Protein AF-A0AAN7SWU7-F1 (afdb_monomer_lite)

Sequence (169 aa):
MFDPAQYHALTSDQAALVQQVTRYTKTYFQDPKFDASHDFNHVLRVTALAIKILEQEQQLVQFSGRKSYNVLTVVLGALLHDIDDRKYRSAQAATVPEAQALLMKLGLEESSAARVQALIDAVSYSSESKNPQRVRDLLVTIPELGIVQDADRLDAIGAVGIDWSRARQ

Radius of gyration: 15.92 Å; chains: 1; bounding box: 47×36×35 Å

Structure (mmCIF, N/CA/C/O backbone):
data_AF-A0AAN7SWU7-F1
#
_entry.id   AF-A0AAN7SWU7-F1
#
loop_
_atom_site.group_PDB
_atom_site.id
_atom_site.type_symbol
_atom_site.label_atom_id
_atom_site.label_alt_id
_atom_site.label_comp_id
_atom_site.label_asym_id
_atom_site.label_entity_id
_atom_site.label_seq_id
_atom_site.pdbx_PDB_ins_code
_atom_site.Cartn_x
_atom_site.Cartn_y
_atom_site.Cartn_z
_atom_site.occupancy
_atom_site.B_iso_or_equiv
_atom_site.auth_seq_id
_atom_site.auth_comp_id
_atom_site.auth_asym_id
_atom_site.auth_atom_id
_atom_site.pdbx_PDB_model_num
ATOM 1 N N . MET A 1 1 ? -6.054 -19.551 1.518 1.00 57.06 1 MET A N 1
ATOM 2 C CA . MET A 1 1 ? -5.193 -18.483 0.967 1.00 57.06 1 MET A CA 1
ATOM 3 C C . MET A 1 1 ? -6.059 -17.239 0.869 1.00 57.06 1 MET A C 1
ATOM 5 O O . MET A 1 1 ? -7.185 -17.370 0.413 1.00 57.06 1 MET A O 1
ATOM 9 N N . PHE A 1 2 ? -5.609 -16.107 1.403 1.00 76.38 2 PHE A N 1
ATOM 10 C CA . PHE A 1 2 ? -6.361 -14.849 1.383 1.00 76.38 2 PHE A CA 1
ATOM 11 C C . PHE A 1 2 ? -6.405 -14.291 -0.049 1.00 76.38 2 PHE A C 1
ATOM 13 O O . PHE A 1 2 ? -5.362 -14.236 -0.699 1.00 76.38 2 PHE A O 1
ATOM 20 N N . ASP A 1 3 ? -7.595 -13.928 -0.533 1.00 83.62 3 ASP A N 1
ATOM 21 C CA . ASP A 1 3 ? -7.799 -13.292 -1.839 1.00 83.62 3 ASP A CA 1
ATOM 22 C C . ASP A 1 3 ? -8.294 -11.848 -1.627 1.00 83.62 3 ASP A C 1
ATOM 24 O O . ASP A 1 3 ? -9.445 -11.659 -1.221 1.00 83.62 3 ASP A O 1
ATOM 28 N N . PRO A 1 4 ? -7.453 -10.829 -1.890 1.00 81.00 4 PRO A N 1
ATOM 29 C CA . PRO A 1 4 ? -7.826 -9.422 -1.742 1.00 81.00 4 PRO A CA 1
ATOM 30 C C . PRO A 1 4 ? -9.058 -9.021 -2.564 1.00 81.00 4 PRO A C 1
ATOM 32 O O . PRO A 1 4 ? -9.792 -8.118 -2.166 1.00 81.00 4 PRO A O 1
ATOM 35 N N . ALA A 1 5 ? -9.311 -9.689 -3.695 1.00 82.06 5 ALA A N 1
ATOM 36 C CA . ALA A 1 5 ? -10.447 -9.386 -4.562 1.00 82.06 5 ALA A CA 1
ATOM 37 C C . ALA A 1 5 ? -11.791 -9.837 -3.969 1.00 82.06 5 ALA A C 1
ATOM 39 O O . ALA A 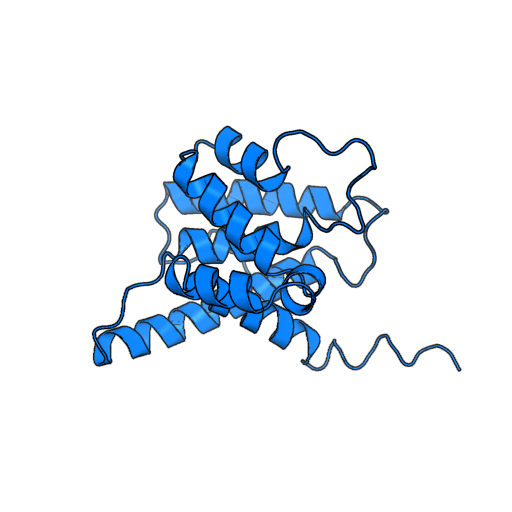1 5 ? -12.839 -9.367 -4.402 1.00 82.06 5 ALA A O 1
ATOM 40 N N . GLN A 1 6 ? -11.779 -10.727 -2.972 1.00 85.88 6 GLN A N 1
ATOM 41 C CA . GLN A 1 6 ? -12.987 -11.203 -2.291 1.00 85.88 6 GLN A CA 1
ATOM 42 C C . GLN A 1 6 ? -13.376 -10.339 -1.086 1.00 85.88 6 GLN A C 1
ATOM 44 O O . GLN A 1 6 ? -14.279 -10.705 -0.331 1.00 85.88 6 GLN A O 1
ATOM 49 N N . TYR A 1 7 ? -12.708 -9.202 -0.873 1.00 86.00 7 TYR A N 1
ATOM 50 C CA . TYR A 1 7 ? -13.058 -8.317 0.227 1.00 86.00 7 TYR A CA 1
ATOM 51 C C . TYR A 1 7 ? -14.466 -7.737 0.039 1.00 86.00 7 TYR A C 1
ATOM 53 O O . TYR A 1 7 ? -14.762 -7.084 -0.960 1.00 86.00 7 TYR A O 1
ATOM 61 N N . HIS A 1 8 ? -15.337 -7.974 1.021 1.00 84.31 8 HIS A N 1
ATOM 62 C CA . HIS A 1 8 ? -16.781 -7.746 0.916 1.00 84.31 8 HIS A CA 1
ATOM 63 C C . HIS A 1 8 ? -17.179 -6.276 0.706 1.00 84.31 8 HIS A C 1
ATOM 65 O O . HIS A 1 8 ? -18.281 -6.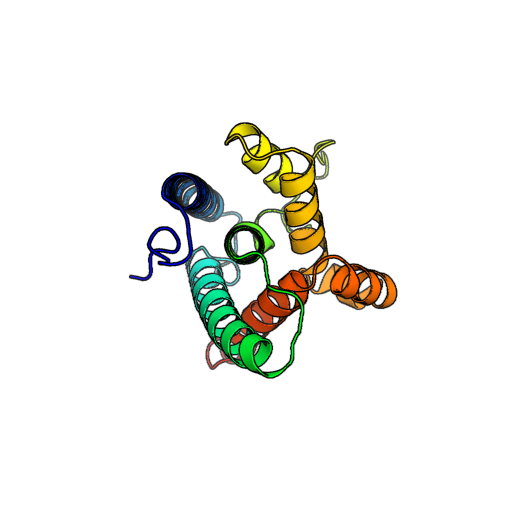010 0.235 1.00 84.31 8 HIS A O 1
ATOM 71 N N . ALA A 1 9 ? -16.309 -5.325 1.060 1.00 86.31 9 ALA A N 1
ATOM 72 C CA . ALA A 1 9 ? -16.572 -3.897 0.894 1.00 86.31 9 ALA A CA 1
ATOM 73 C C . ALA A 1 9 ? -16.186 -3.354 -0.500 1.00 86.31 9 ALA A C 1
ATOM 75 O O . ALA A 1 9 ? -16.333 -2.156 -0.743 1.00 86.31 9 ALA A O 1
ATOM 76 N N . LEU A 1 10 ? -15.686 -4.205 -1.406 1.00 87.81 10 LEU A N 1
ATOM 77 C CA . LEU A 1 10 ? -15.423 -3.852 -2.803 1.00 87.81 10 LEU A CA 1
ATOM 78 C C . LEU A 1 10 ? -16.677 -4.063 -3.661 1.00 87.81 10 LEU A C 1
ATOM 80 O O . LEU A 1 10 ? -17.394 -5.053 -3.512 1.00 87.81 10 LEU A O 1
ATOM 84 N N . THR A 1 11 ? -16.917 -3.167 -4.619 1.00 90.56 11 THR A N 1
ATOM 85 C CA . THR A 1 11 ? -17.896 -3.422 -5.689 1.00 90.56 11 THR A CA 1
ATOM 86 C C . THR A 1 11 ? -17.378 -4.495 -6.652 1.00 90.56 11 THR A C 1
ATOM 88 O O . THR A 1 11 ? -16.182 -4.781 -6.691 1.00 90.56 11 THR A O 1
ATOM 91 N N . SER A 1 12 ? -18.249 -5.080 -7.480 1.00 88.31 12 SER A N 1
ATOM 92 C CA . SER A 1 12 ? -17.839 -6.099 -8.459 1.00 88.31 12 SER A CA 1
ATOM 93 C C . SER A 1 12 ? -16.756 -5.601 -9.427 1.00 88.31 12 SER A C 1
ATOM 95 O O . SER A 1 12 ? -15.799 -6.325 -9.697 1.00 88.31 12 SER A O 1
ATOM 97 N N . ASP A 1 13 ? -16.857 -4.350 -9.883 1.00 89.38 13 ASP A N 1
ATOM 98 C CA . ASP A 1 13 ? -15.856 -3.737 -10.766 1.00 89.38 13 ASP A CA 1
ATOM 99 C C . ASP A 1 13 ? -14.520 -3.527 -10.042 1.00 89.38 13 ASP A C 1
ATOM 101 O O . ASP A 1 13 ? -13.448 -3.798 -10.584 1.00 89.38 13 ASP A O 1
ATOM 105 N N . GLN A 1 14 ? -14.576 -3.101 -8.777 1.00 90.56 14 GLN A N 1
ATOM 106 C CA . GLN A 1 14 ? -13.392 -2.930 -7.939 1.00 90.56 14 GLN A CA 1
ATOM 107 C C . GLN A 1 14 ? -12.716 -4.267 -7.631 1.00 90.56 14 GLN A C 1
ATOM 109 O O . GLN A 1 14 ? -11.494 -4.359 -7.701 1.00 90.56 14 GLN A O 1
ATOM 114 N N . ALA A 1 15 ? -13.489 -5.312 -7.342 1.00 89.88 15 ALA A N 1
ATOM 115 C CA . ALA A 1 15 ? -12.979 -6.662 -7.142 1.00 89.88 15 ALA A CA 1
ATOM 116 C C . ALA A 1 15 ? -12.267 -7.182 -8.401 1.00 89.88 15 ALA A C 1
ATOM 118 O O . ALA A 1 15 ? -11.161 -7.717 -8.310 1.00 89.88 15 ALA A O 1
ATOM 119 N N . ALA A 1 16 ? -12.845 -6.964 -9.588 1.00 91.50 16 ALA A N 1
ATOM 120 C CA . ALA A 1 16 ? -12.221 -7.335 -10.858 1.00 91.50 16 ALA A CA 1
ATOM 121 C C . ALA A 1 16 ? -10.917 -6.561 -11.121 1.00 91.50 16 ALA A C 1
ATOM 123 O O . ALA A 1 16 ? -9.940 -7.137 -11.608 1.00 91.50 16 ALA A O 1
ATOM 124 N N . LEU A 1 17 ? -10.877 -5.269 -10.781 1.00 92.19 17 LEU A N 1
ATOM 125 C CA . LEU A 1 17 ? -9.662 -4.455 -10.846 1.00 92.19 17 LEU A CA 1
ATOM 126 C C . LEU A 1 17 ? -8.587 -4.988 -9.889 1.00 92.19 17 LEU A C 1
ATOM 128 O O . LEU A 1 17 ? -7.462 -5.252 -10.311 1.00 92.19 17 LEU A O 1
ATOM 132 N N . VAL A 1 18 ? -8.943 -5.203 -8.620 1.00 92.06 18 VAL A N 1
ATOM 133 C CA . VAL A 1 18 ? -8.040 -5.739 -7.592 1.00 92.06 18 VAL A CA 1
ATOM 134 C C . VAL A 1 18 ? -7.488 -7.093 -8.021 1.00 92.06 18 VAL A C 1
ATOM 136 O O . VAL A 1 18 ? -6.284 -7.302 -7.941 1.00 92.06 18 VAL A O 1
ATOM 139 N N . GLN A 1 19 ? -8.315 -7.978 -8.578 1.00 92.12 19 GLN A N 1
ATOM 140 C CA . GLN A 1 19 ? -7.867 -9.281 -9.065 1.00 92.12 19 GLN A CA 1
ATOM 141 C C . GLN A 1 19 ? -6.825 -9.165 -10.190 1.00 92.12 19 GLN A C 1
ATOM 143 O O . GLN A 1 19 ? -5.844 -9.917 -10.219 1.00 92.12 19 GLN A O 1
ATOM 148 N N . GLN A 1 20 ? -7.023 -8.234 -11.127 1.00 92.19 20 GLN A N 1
ATOM 149 C CA . GLN A 1 20 ? -6.066 -7.976 -12.206 1.00 92.19 20 GLN A CA 1
ATOM 150 C C . GLN A 1 20 ? -4.747 -7.430 -11.660 1.00 92.19 20 GLN A C 1
ATOM 152 O O . GLN A 1 20 ? -3.682 -7.911 -12.052 1.00 92.19 20 GLN A O 1
ATOM 157 N N . VAL A 1 21 ? -4.819 -6.497 -10.709 1.00 91.81 21 VAL A N 1
ATOM 158 C CA . VAL A 1 21 ? -3.645 -5.945 -10.024 1.00 91.81 21 VAL A CA 1
ATOM 159 C C . VAL A 1 21 ? -2.910 -7.033 -9.245 1.00 91.81 21 VAL A C 1
ATOM 161 O O . VAL A 1 21 ? -1.717 -7.210 -9.443 1.00 91.81 21 VAL A O 1
ATOM 164 N N . THR A 1 22 ? -3.604 -7.853 -8.454 1.00 90.56 22 THR A N 1
ATOM 165 C CA . THR A 1 22 ? -2.998 -8.971 -7.715 1.00 90.56 22 THR A CA 1
ATOM 166 C C . THR A 1 22 ? -2.271 -9.943 -8.645 1.00 90.56 22 THR A C 1
ATOM 168 O O . THR A 1 22 ? -1.173 -10.401 -8.327 1.00 90.56 22 THR A O 1
ATOM 171 N N . ARG A 1 23 ? -2.841 -10.251 -9.818 1.00 89.94 23 ARG A N 1
ATOM 172 C CA . ARG A 1 23 ? -2.183 -11.101 -10.823 1.00 89.94 23 ARG A CA 1
ATOM 173 C C . ARG A 1 23 ? -0.926 -10.444 -11.388 1.00 89.94 23 ARG A C 1
ATOM 175 O O . ARG A 1 23 ? 0.084 -11.132 -11.555 1.00 89.94 23 ARG A O 1
ATOM 182 N N . TYR A 1 24 ? -0.989 -9.145 -11.673 1.00 89.81 24 TYR A N 1
ATOM 183 C CA . TYR A 1 24 ? 0.166 -8.378 -12.125 1.00 89.81 24 TYR A CA 1
ATOM 184 C C . TYR A 1 24 ? 1.274 -8.395 -11.072 1.00 89.81 24 TYR A C 1
ATOM 186 O O . TYR A 1 24 ? 2.367 -8.866 -11.363 1.00 89.81 24 TYR A O 1
ATOM 194 N N . THR A 1 25 ? 0.962 -8.002 -9.836 1.00 87.19 25 THR A N 1
ATOM 195 C CA . THR A 1 25 ? 1.885 -7.993 -8.697 1.00 87.19 25 THR A CA 1
ATOM 196 C C . THR A 1 25 ? 2.532 -9.359 -8.490 1.00 87.19 25 THR A C 1
ATOM 198 O O . THR A 1 25 ? 3.749 -9.462 -8.365 1.00 87.19 25 THR A O 1
ATOM 201 N N . LYS A 1 26 ? 1.747 -10.441 -8.539 1.00 87.31 26 LYS A N 1
ATOM 202 C CA . LYS A 1 26 ? 2.282 -11.804 -8.436 1.00 87.31 26 LYS A CA 1
ATOM 203 C C . LYS A 1 26 ? 3.295 -12.117 -9.533 1.00 87.31 26 LYS A C 1
ATOM 205 O O . LYS A 1 26 ? 4.295 -12.763 -9.256 1.00 87.31 26 LYS A O 1
ATOM 210 N N . THR A 1 27 ? 3.023 -11.690 -10.763 1.00 85.81 27 THR A N 1
ATOM 211 C CA . THR A 1 27 ? 3.926 -11.900 -11.904 1.00 85.81 27 THR A CA 1
ATOM 212 C C . THR A 1 27 ? 5.173 -11.026 -11.785 1.00 85.81 27 THR A C 1
ATOM 214 O O . THR A 1 27 ? 6.268 -11.477 -12.096 1.00 85.81 27 THR A O 1
ATOM 217 N N . TYR A 1 28 ? 5.023 -9.799 -11.285 1.00 82.88 28 TYR A N 1
ATOM 218 C CA . TYR A 1 28 ? 6.122 -8.866 -11.060 1.00 82.88 28 TYR A CA 1
ATOM 219 C C . TYR A 1 28 ? 7.162 -9.454 -10.096 1.00 82.88 28 TYR A C 1
ATOM 221 O O . TYR A 1 28 ? 8.330 -9.570 -10.452 1.00 82.88 28 TYR A O 1
ATOM 229 N N . PHE A 1 29 ? 6.728 -9.959 -8.938 1.00 80.81 29 PHE A N 1
ATOM 230 C CA . PHE A 1 29 ? 7.615 -10.561 -7.930 1.00 80.81 29 PHE A CA 1
ATOM 231 C C . PHE A 1 29 ? 8.092 -11.991 -8.248 1.00 80.81 29 PHE A C 1
ATOM 233 O O . PHE A 1 29 ? 8.791 -12.595 -7.440 1.00 80.81 29 PHE A O 1
ATOM 240 N N . GLN A 1 30 ? 7.737 -12.559 -9.407 1.00 78.81 30 GLN A N 1
ATOM 241 C CA . GLN A 1 30 ? 8.337 -13.814 -9.890 1.00 78.81 30 GLN A CA 1
ATOM 242 C C . GLN A 1 30 ? 9.712 -13.603 -10.537 1.00 78.81 30 GLN A C 1
ATOM 244 O O . GLN A 1 30 ? 10.422 -14.578 -10.788 1.00 78.81 30 GLN A O 1
ATOM 249 N N . ASP A 1 31 ? 10.085 -12.355 -10.827 1.00 73.56 31 ASP A N 1
ATOM 250 C CA . ASP A 1 31 ? 11.396 -12.018 -11.371 1.00 73.56 31 ASP A CA 1
ATOM 251 C C . ASP A 1 31 ? 12.495 -12.283 -10.315 1.00 73.56 31 ASP A C 1
ATOM 253 O O . ASP A 1 31 ? 12.406 -11.771 -9.196 1.00 73.56 31 ASP A O 1
ATOM 257 N N . PRO A 1 32 ? 13.552 -13.055 -10.638 1.00 63.56 32 PRO A N 1
ATOM 258 C CA . PRO A 1 32 ? 14.621 -13.408 -9.698 1.00 63.56 32 PRO A CA 1
ATOM 259 C C . PRO A 1 32 ? 15.440 -12.214 -9.184 1.00 63.56 32 PRO A C 1
ATOM 261 O O . PRO A 1 32 ? 16.306 -12.400 -8.329 1.00 63.56 32 PRO A O 1
ATOM 264 N N . LYS A 1 33 ? 15.207 -10.997 -9.693 1.00 67.25 33 LYS A N 1
ATOM 265 C CA . LYS A 1 33 ? 15.816 -9.769 -9.164 1.00 67.25 33 LYS A CA 1
ATOM 266 C C . LYS A 1 33 ? 15.306 -9.369 -7.773 1.00 67.25 33 LYS A C 1
ATOM 268 O O . LYS A 1 33 ? 15.994 -8.598 -7.107 1.00 67.25 33 LYS A O 1
ATOM 273 N N . PHE A 1 34 ? 14.135 -9.851 -7.347 1.00 65.81 34 PHE A N 1
ATOM 274 C CA . PHE A 1 34 ? 13.568 -9.547 -6.030 1.00 65.81 34 PHE A CA 1
ATOM 275 C C . PHE A 1 34 ? 14.124 -10.490 -4.962 1.00 65.81 34 PHE A C 1
ATOM 277 O O . PHE A 1 34 ? 14.228 -11.700 -5.169 1.00 65.81 34 PHE A O 1
ATOM 284 N N . ASP A 1 35 ? 14.513 -9.930 -3.818 1.00 63.03 35 ASP A N 1
ATOM 285 C CA . ASP A 1 35 ? 14.974 -10.723 -2.682 1.00 63.03 35 ASP A CA 1
ATOM 286 C C . ASP A 1 35 ? 13.800 -11.373 -1.927 1.00 63.03 35 ASP A C 1
ATOM 288 O O . ASP A 1 35 ? 12.644 -10.976 -2.050 1.00 63.03 35 ASP A O 1
ATOM 292 N N . ALA A 1 36 ? 14.103 -12.396 -1.123 1.00 61.06 36 ALA A N 1
ATOM 293 C CA . ALA A 1 36 ? 13.095 -13.127 -0.353 1.00 61.06 36 ALA A CA 1
ATOM 294 C C . ALA A 1 36 ? 12.367 -12.258 0.696 1.00 61.06 36 ALA A C 1
ATOM 296 O O . ALA A 1 36 ? 11.338 -12.682 1.217 1.00 61.06 36 ALA A O 1
ATOM 297 N N . SER A 1 37 ? 12.893 -11.068 1.017 1.00 59.78 37 SER A N 1
ATOM 298 C CA . SER A 1 37 ? 12.248 -10.101 1.912 1.00 59.78 37 SER A CA 1
ATOM 299 C C . SER A 1 37 ? 11.140 -9.290 1.236 1.00 59.78 37 SER A C 1
ATOM 301 O O . SER A 1 37 ? 10.219 -8.879 1.932 1.00 59.78 37 SER A O 1
ATOM 303 N N . HIS A 1 38 ? 11.183 -9.120 -0.089 1.00 68.19 38 HIS A N 1
ATOM 304 C CA . HIS A 1 38 ? 10.166 -8.421 -0.885 1.00 68.19 38 HIS A CA 1
ATOM 305 C C . HIS A 1 38 ? 9.424 -9.392 -1.812 1.00 68.19 38 HIS A C 1
ATOM 307 O O . HIS A 1 38 ? 9.250 -9.144 -3.005 1.00 68.19 38 HIS A O 1
ATOM 313 N N . ASP A 1 39 ? 9.026 -10.551 -1.284 1.00 80.88 39 ASP A N 1
ATOM 314 C CA . ASP A 1 39 ? 8.298 -11.551 -2.056 1.00 80.88 39 ASP A CA 1
ATOM 315 C C . ASP A 1 39 ? 6.787 -11.257 -2.107 1.00 80.88 39 ASP A C 1
ATOM 317 O O . ASP A 1 39 ? 6.219 -10.493 -1.324 1.00 80.88 39 ASP A O 1
ATOM 321 N N . PHE A 1 40 ? 6.079 -11.907 -3.032 1.00 84.12 40 PHE A N 1
ATOM 322 C CA . PHE A 1 40 ? 4.627 -11.742 -3.138 1.00 84.12 40 PHE A CA 1
ATOM 323 C C . PHE A 1 40 ? 3.883 -12.126 -1.842 1.00 84.12 40 PHE A C 1
ATOM 325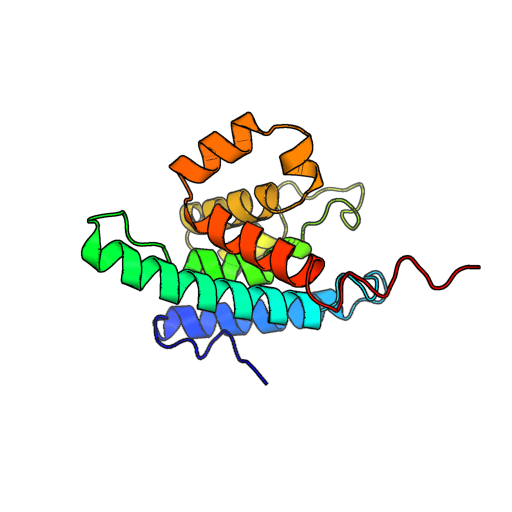 O O . PHE A 1 40 ? 2.780 -11.637 -1.591 1.00 84.12 40 PHE A O 1
ATOM 332 N N . ASN A 1 41 ? 4.465 -12.990 -1.000 1.00 85.38 41 ASN A N 1
ATOM 333 C CA . ASN A 1 41 ? 3.853 -13.354 0.274 1.00 85.38 41 ASN A CA 1
ATOM 334 C C . ASN A 1 41 ? 3.895 -12.193 1.270 1.00 85.38 41 ASN A C 1
ATOM 336 O O . ASN A 1 41 ? 2.905 -12.005 1.974 1.00 85.38 41 ASN A O 1
ATOM 340 N N . HIS A 1 42 ? 4.980 -11.415 1.320 1.00 86.38 42 HIS A N 1
ATOM 341 C CA . HIS A 1 42 ? 5.045 -10.169 2.086 1.00 86.38 42 HIS A CA 1
ATOM 342 C C . HIS A 1 42 ? 3.913 -9.221 1.676 1.00 86.38 42 HIS A C 1
ATOM 344 O O . HIS A 1 42 ? 3.073 -8.879 2.508 1.00 86.38 42 HIS A O 1
ATOM 350 N N . VAL A 1 43 ? 3.770 -8.941 0.379 1.00 88.88 43 VAL A N 1
ATOM 351 C CA . VAL A 1 43 ? 2.697 -8.071 -0.130 1.00 88.88 43 VAL A CA 1
ATOM 352 C C . VAL A 1 43 ? 1.302 -8.577 0.259 1.00 88.88 43 VAL A C 1
ATOM 354 O O . VAL A 1 43 ? 0.439 -7.794 0.665 1.00 88.88 43 VAL A O 1
ATOM 357 N N . LEU A 1 44 ? 1.059 -9.891 0.189 1.00 89.94 44 LEU A N 1
ATOM 358 C CA . LEU A 1 44 ? -0.215 -10.472 0.620 1.00 89.94 44 LEU A CA 1
ATOM 359 C C . LEU A 1 44 ? -0.459 -10.328 2.127 1.00 89.94 44 LEU A C 1
ATOM 361 O O . LEU A 1 44 ? -1.596 -10.059 2.524 1.00 89.94 44 LEU A O 1
ATOM 365 N N . ARG A 1 45 ? 0.570 -10.508 2.967 1.00 90.19 45 ARG A N 1
ATOM 366 C CA . ARG A 1 45 ? 0.451 -10.331 4.423 1.00 90.19 45 ARG A CA 1
ATOM 367 C C . ARG A 1 45 ? 0.170 -8.875 4.776 1.00 90.19 45 ARG A C 1
ATOM 369 O O . ARG A 1 45 ? -0.782 -8.627 5.514 1.00 90.19 45 ARG A O 1
ATOM 376 N N . VAL A 1 46 ? 0.902 -7.935 4.178 1.00 91.06 46 VAL A N 1
ATOM 377 C CA . VAL A 1 46 ? 0.665 -6.490 4.331 1.00 91.06 46 VAL A CA 1
ATOM 378 C C . VAL A 1 46 ? -0.749 -6.129 3.884 1.00 91.06 46 VAL A C 1
ATOM 380 O O . VAL A 1 46 ? -1.474 -5.465 4.618 1.00 91.06 46 VAL A O 1
ATOM 383 N N . THR A 1 47 ? -1.208 -6.642 2.741 1.00 92.25 47 THR A N 1
ATOM 384 C CA . THR A 1 47 ? -2.581 -6.399 2.262 1.00 92.25 47 THR A CA 1
ATOM 385 C C . THR A 1 47 ? -3.629 -6.939 3.240 1.00 92.25 47 THR A C 1
ATOM 387 O O . THR A 1 47 ? -4.603 -6.252 3.547 1.00 92.25 47 THR A O 1
ATOM 390 N N . ALA A 1 48 ? -3.433 -8.144 3.782 1.00 91.50 48 ALA A N 1
ATOM 391 C CA . ALA A 1 48 ? -4.344 -8.717 4.772 1.00 91.50 48 ALA A CA 1
ATOM 392 C C . ALA A 1 48 ? -4.362 -7.918 6.087 1.00 91.50 48 ALA A C 1
ATOM 394 O O . ALA A 1 48 ? -5.425 -7.745 6.687 1.00 91.50 48 ALA A O 1
ATOM 395 N N . LEU A 1 49 ? -3.206 -7.424 6.538 1.00 91.69 49 LEU A N 1
ATOM 396 C CA . LEU A 1 49 ? -3.097 -6.561 7.716 1.00 91.69 49 LEU A CA 1
ATOM 397 C C . LEU A 1 49 ? -3.755 -5.199 7.477 1.00 91.69 49 LEU A C 1
ATOM 399 O O . LEU A 1 49 ? -4.524 -4.751 8.324 1.00 91.69 49 LEU A O 1
ATOM 403 N N . ALA A 1 50 ? -3.541 -4.587 6.312 1.00 92.88 50 ALA A N 1
ATOM 404 C CA . ALA A 1 50 ? -4.145 -3.310 5.943 1.00 92.88 50 ALA A CA 1
ATOM 405 C C . ALA A 1 50 ? -5.678 -3.386 5.930 1.00 92.88 50 ALA A C 1
ATOM 407 O O . ALA A 1 50 ? -6.336 -2.494 6.459 1.00 92.88 50 ALA A O 1
ATOM 408 N N . ILE A 1 51 ? -6.257 -4.474 5.402 1.00 92.31 51 ILE A N 1
ATOM 409 C CA . ILE A 1 51 ? -7.711 -4.693 5.458 1.00 92.31 51 ILE A CA 1
ATOM 410 C C . ILE A 1 51 ? -8.196 -4.816 6.906 1.00 92.31 51 ILE A C 1
ATOM 412 O O . ILE A 1 51 ? -9.182 -4.181 7.269 1.00 92.31 51 ILE A O 1
ATOM 416 N N . LYS A 1 52 ? -7.491 -5.568 7.758 1.00 91.06 52 LYS A N 1
ATOM 417 C CA . LYS A 1 52 ? -7.864 -5.696 9.176 1.00 91.06 52 LYS A CA 1
ATOM 418 C C . LYS A 1 52 ? -7.826 -4.357 9.910 1.00 91.06 52 LYS A C 1
ATOM 420 O O . LYS A 1 52 ? -8.742 -4.057 10.668 1.00 91.06 52 LYS A O 1
ATOM 425 N N . ILE A 1 53 ? -6.783 -3.555 9.695 1.00 90.69 53 ILE A N 1
ATOM 426 C CA . ILE A 1 53 ? -6.666 -2.217 10.294 1.00 90.69 53 ILE A CA 1
ATOM 427 C C . ILE A 1 53 ? -7.801 -1.323 9.786 1.00 90.69 53 ILE A C 1
ATOM 429 O O . ILE A 1 53 ? -8.458 -0.661 10.583 1.00 90.69 53 ILE A O 1
ATOM 433 N N . LEU A 1 54 ? -8.088 -1.359 8.482 1.00 91.12 54 LEU A N 1
ATOM 434 C CA . LEU A 1 54 ? -9.190 -0.615 7.877 1.00 91.12 54 LEU A CA 1
ATOM 435 C C . LEU A 1 54 ? -10.548 -0.966 8.501 1.00 91.12 54 LEU A C 1
ATOM 437 O O . LEU A 1 54 ? -11.310 -0.056 8.817 1.00 91.12 54 LEU A O 1
ATOM 441 N N . GLU A 1 55 ? -10.850 -2.251 8.702 1.00 89.44 55 GLU A N 1
ATOM 442 C CA . GLU A 1 55 ? -12.097 -2.692 9.344 1.00 89.44 55 GLU A CA 1
ATOM 443 C C . GLU A 1 55 ? -12.229 -2.137 10.771 1.00 89.44 55 GLU A C 1
ATOM 445 O O . GLU A 1 55 ? -13.298 -1.653 11.150 1.00 89.44 55 GLU A O 1
ATOM 450 N N . GLN A 1 56 ? -11.147 -2.170 11.555 1.00 87.56 56 GLN A N 1
ATOM 451 C CA . GLN A 1 56 ? -11.133 -1.638 12.922 1.00 87.56 56 GLN A CA 1
ATOM 452 C C . GLN A 1 56 ? -11.295 -0.114 12.937 1.00 87.56 56 GLN A C 1
ATOM 454 O O . GLN A 1 56 ? -12.133 0.415 13.667 1.00 87.56 56 GLN A O 1
ATOM 459 N N . GLU A 1 57 ? -10.554 0.598 12.089 1.00 85.81 57 GLU A N 1
ATOM 460 C CA . GLU A 1 57 ? -10.661 2.051 11.970 1.00 85.81 57 GLU A CA 1
ATOM 461 C C . GLU A 1 57 ? -12.073 2.466 11.534 1.00 85.81 57 GLU A C 1
ATOM 463 O O . GLU A 1 57 ? -12.670 3.353 12.141 1.00 85.81 57 GLU A O 1
ATOM 468 N N . GLN A 1 58 ? -12.673 1.793 10.548 1.00 83.69 58 GLN A N 1
ATOM 469 C CA . GLN A 1 58 ? -14.041 2.082 10.105 1.00 83.69 58 GLN A CA 1
ATOM 470 C C . GLN A 1 58 ? -15.075 1.901 11.223 1.00 83.69 58 GLN A C 1
ATOM 472 O O . GLN A 1 58 ? -15.995 2.716 11.329 1.00 83.69 58 GLN A O 1
ATOM 477 N N . GLN A 1 59 ? -14.916 0.893 12.085 1.00 80.62 59 GLN A N 1
ATOM 478 C CA . GLN A 1 59 ? -15.772 0.719 13.261 1.00 80.62 59 GLN A CA 1
ATOM 479 C C . GLN A 1 59 ? -15.623 1.892 14.235 1.00 80.62 59 GLN A C 1
ATOM 481 O O . GLN A 1 59 ? -16.625 2.440 14.685 1.00 80.62 59 GLN A O 1
ATOM 486 N N . LEU A 1 60 ? -14.397 2.345 14.512 1.00 76.88 60 LEU A N 1
ATOM 487 C CA . LEU A 1 60 ? -14.141 3.487 15.401 1.00 76.88 60 LEU A CA 1
ATOM 488 C C . LEU A 1 60 ? -14.672 4.812 14.833 1.00 76.88 60 LEU A C 1
ATOM 490 O O . LEU A 1 60 ? -15.177 5.662 15.578 1.00 76.88 60 LEU A O 1
ATOM 494 N N . VAL A 1 61 ? -14.595 4.992 13.513 1.00 69.75 61 VAL A N 1
ATOM 495 C CA . VAL A 1 61 ? -15.103 6.175 12.804 1.00 69.75 61 VAL A CA 1
ATOM 496 C C . VAL A 1 61 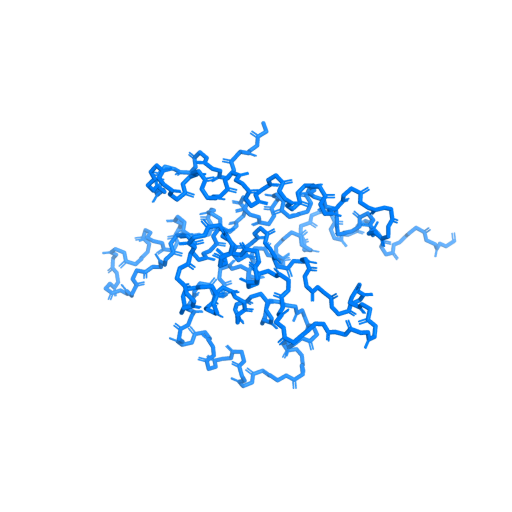? -16.624 6.313 12.943 1.00 69.75 61 VAL A C 1
ATOM 498 O O . VAL A 1 61 ? -17.103 7.434 13.141 1.00 69.75 61 VAL A O 1
ATOM 501 N N . GLN A 1 62 ? -17.376 5.205 12.928 1.00 60.12 62 GLN A N 1
ATOM 502 C CA . GLN A 1 62 ? -18.837 5.217 13.114 1.00 60.12 62 GLN A CA 1
ATOM 503 C C . GLN A 1 62 ? -19.264 5.843 14.452 1.00 60.12 62 GLN A C 1
ATOM 505 O O . GLN A 1 62 ? -20.344 6.423 14.537 1.00 60.12 62 GLN A O 1
ATOM 510 N N . PHE A 1 63 ? -18.400 5.800 15.471 1.00 59.34 63 PHE A N 1
ATOM 511 C CA . PHE A 1 63 ? -18.659 6.391 16.788 1.00 59.34 63 PHE A CA 1
ATOM 512 C C . PHE A 1 63 ? -18.139 7.826 16.951 1.00 59.34 63 PHE A C 1
ATOM 514 O O . PHE A 1 63 ? -18.534 8.512 17.890 1.00 59.34 63 PHE A O 1
ATOM 521 N N . SER A 1 64 ? -17.251 8.293 16.067 1.00 59.25 64 SER A N 1
ATOM 522 C CA . SER A 1 64 ? -16.474 9.528 16.266 1.00 59.25 64 SER A CA 1
ATOM 523 C C . SER A 1 64 ? -16.661 10.594 15.177 1.00 59.25 64 SER A C 1
ATOM 525 O O . SER A 1 64 ? -16.040 11.653 15.253 1.00 59.25 64 SER A O 1
ATOM 527 N N . GLY A 1 65 ? -17.521 10.355 14.176 1.00 55.59 65 GLY A N 1
ATOM 528 C CA . GLY A 1 65 ? -17.830 11.332 13.117 1.00 55.59 65 GLY A CA 1
ATOM 529 C C . GLY A 1 65 ? -16.647 11.640 12.191 1.00 55.59 65 GLY A C 1
ATOM 530 O O . GLY A 1 65 ? -16.618 12.675 11.525 1.00 55.59 65 GLY A O 1
ATOM 531 N N . ARG A 1 66 ? -15.640 10.762 12.178 1.00 59.38 66 ARG A N 1
ATOM 532 C CA . ARG A 1 66 ? -14.433 10.891 11.356 1.00 59.38 66 ARG A CA 1
ATOM 533 C C . ARG A 1 66 ? -14.722 10.609 9.872 1.00 59.38 66 ARG A C 1
ATOM 535 O O . ARG A 1 66 ? -15.762 10.077 9.493 1.00 59.38 66 ARG A O 1
ATOM 542 N N . LYS A 1 67 ? -13.782 11.000 9.010 1.00 65.75 67 LYS A N 1
ATOM 543 C CA . LYS A 1 67 ? -13.857 10.808 7.556 1.00 65.75 67 LYS A CA 1
ATOM 544 C C . LYS A 1 67 ? -13.753 9.314 7.219 1.00 65.75 67 LYS A C 1
ATOM 546 O O . LYS A 1 67 ? -12.860 8.641 7.720 1.00 65.75 67 LYS A O 1
ATOM 551 N N . SER A 1 68 ? -14.652 8.811 6.372 1.00 76.56 68 SER A N 1
ATOM 552 C CA . SER A 1 68 ? -14.588 7.432 5.870 1.00 76.56 68 SER A CA 1
ATOM 553 C C . SER A 1 68 ? -13.343 7.227 5.006 1.00 76.56 68 SER A C 1
ATOM 555 O O . SER A 1 68 ? -13.031 8.069 4.163 1.00 76.56 68 SER A O 1
ATOM 557 N N . TYR A 1 69 ? -12.672 6.092 5.188 1.00 86.12 69 TYR A N 1
ATOM 558 C CA . TYR A 1 69 ? -11.525 5.673 4.382 1.00 86.12 69 TYR A CA 1
ATOM 559 C C . TYR A 1 69 ? -11.972 5.077 3.044 1.00 86.12 69 TYR A C 1
ATOM 561 O O . TYR A 1 69 ? -12.984 4.370 2.974 1.00 86.12 69 TYR A O 1
ATOM 569 N N . ASN A 1 70 ? -11.200 5.326 1.988 1.00 90.31 70 ASN A N 1
ATOM 570 C CA . ASN A 1 70 ? -11.395 4.701 0.687 1.00 90.31 70 ASN A CA 1
ATOM 571 C C . ASN A 1 70 ? -10.787 3.289 0.667 1.00 90.31 70 ASN A C 1
ATOM 573 O O . ASN A 1 70 ? -9.569 3.117 0.601 1.00 90.31 70 ASN A O 1
ATOM 577 N N . VAL A 1 71 ? -11.660 2.280 0.672 1.00 91.25 71 VAL A N 1
ATOM 578 C CA . VAL A 1 71 ? -11.289 0.857 0.650 1.00 91.25 71 VAL A CA 1
ATOM 579 C C . VAL A 1 71 ? -10.376 0.517 -0.530 1.00 91.25 71 VAL A C 1
ATOM 581 O O . VAL A 1 71 ? -9.347 -0.132 -0.350 1.00 91.25 71 VAL A O 1
ATOM 584 N N . LEU A 1 72 ? -10.728 0.972 -1.735 1.00 92.62 72 LEU A N 1
ATOM 585 C CA . LEU A 1 72 ? -9.978 0.658 -2.948 1.00 92.62 72 LEU A CA 1
ATOM 586 C C . LEU A 1 72 ? -8.556 1.229 -2.880 1.00 92.62 72 LEU A C 1
ATOM 588 O O . LEU A 1 72 ? -7.605 0.539 -3.233 1.00 92.62 72 LEU A O 1
ATOM 592 N N . THR A 1 73 ? -8.397 2.461 -2.389 1.00 92.69 73 THR A N 1
ATOM 593 C CA . THR A 1 73 ? -7.079 3.092 -2.225 1.00 92.69 73 THR A CA 1
ATOM 594 C C . THR A 1 73 ? -6.194 2.322 -1.245 1.00 92.69 73 THR A C 1
ATOM 596 O O . THR A 1 73 ? -5.015 2.141 -1.537 1.00 92.69 73 THR A O 1
ATOM 599 N N . VAL A 1 74 ? -6.744 1.822 -0.131 1.00 92.75 74 VAL A N 1
ATOM 600 C CA . VAL A 1 74 ? -5.991 0.994 0.832 1.00 92.75 74 VAL A CA 1
ATOM 601 C C . VAL A 1 74 ? -5.531 -0.313 0.187 1.00 92.75 74 VAL A C 1
ATOM 603 O O . VAL A 1 74 ? -4.350 -0.647 0.254 1.00 92.75 74 VAL A O 1
ATOM 606 N N . VAL A 1 75 ? -6.443 -1.038 -0.469 1.00 92.94 75 VAL A N 1
ATOM 607 C CA . VAL A 1 75 ? -6.137 -2.348 -1.068 1.00 92.94 75 VAL A CA 1
ATOM 608 C C . VAL A 1 75 ? -5.132 -2.215 -2.213 1.00 92.94 75 VAL A C 1
ATOM 610 O O . VAL A 1 75 ? -4.155 -2.960 -2.257 1.00 92.94 75 VAL A O 1
ATOM 613 N N . LEU A 1 76 ? -5.330 -1.255 -3.122 1.00 93.12 76 LEU A N 1
ATOM 614 C CA . LEU A 1 76 ? -4.396 -1.010 -4.224 1.00 93.12 76 LEU A CA 1
ATOM 615 C C . LEU A 1 76 ? -3.044 -0.503 -3.719 1.00 93.12 76 LEU A C 1
ATOM 617 O O . LEU A 1 76 ? -2.013 -0.948 -4.213 1.00 93.12 76 LEU A O 1
ATOM 621 N N . GLY A 1 77 ? -3.047 0.387 -2.722 1.00 91.44 77 GLY A N 1
ATOM 622 C CA . GLY A 1 77 ? -1.834 0.884 -2.084 1.00 91.44 77 GLY A CA 1
ATOM 623 C C . GLY A 1 77 ? -1.003 -0.249 -1.491 1.00 91.44 77 GLY A C 1
ATOM 624 O O . GLY A 1 77 ? 0.172 -0.373 -1.817 1.00 91.44 77 GLY A O 1
ATOM 625 N N . ALA A 1 78 ? -1.623 -1.132 -0.705 1.00 92.12 78 ALA A N 1
ATOM 626 C CA . ALA A 1 78 ? -0.941 -2.281 -0.113 1.00 92.12 78 ALA A CA 1
ATOM 627 C C . ALA A 1 78 ? -0.453 -3.298 -1.162 1.00 92.12 78 ALA A C 1
ATOM 629 O O . ALA A 1 78 ? 0.643 -3.830 -1.026 1.00 92.12 78 ALA A O 1
ATOM 630 N N . LEU A 1 79 ? -1.205 -3.539 -2.241 1.00 90.88 79 LEU A N 1
ATOM 631 C CA . LEU A 1 79 ? -0.795 -4.469 -3.305 1.00 90.88 79 LEU A CA 1
ATOM 632 C C . LEU A 1 79 ? 0.370 -3.969 -4.165 1.00 90.88 79 LEU A C 1
ATOM 634 O O . LEU A 1 79 ? 1.038 -4.777 -4.811 1.00 90.88 79 LEU A O 1
ATOM 638 N N . LEU A 1 80 ? 0.566 -2.654 -4.238 1.00 89.75 80 LEU A N 1
ATOM 639 C CA . LEU A 1 80 ? 1.513 -2.025 -5.156 1.00 89.75 80 LEU A CA 1
ATOM 640 C C . LEU A 1 80 ? 2.682 -1.326 -4.447 1.00 89.75 80 LEU A C 1
ATOM 642 O O . LEU A 1 80 ? 3.586 -0.864 -5.140 1.00 89.75 80 LEU A O 1
ATOM 646 N N . HIS A 1 81 ? 2.687 -1.254 -3.109 1.00 87.62 81 HIS A N 1
ATOM 647 C CA . HIS A 1 81 ? 3.657 -0.452 -2.348 1.00 87.62 81 HIS A CA 1
ATOM 648 C C . HIS A 1 81 ? 5.130 -0.768 -2.666 1.00 87.62 81 HIS A C 1
ATOM 650 O O . HIS A 1 81 ? 5.949 0.147 -2.692 1.00 87.62 81 HIS A O 1
ATOM 656 N N . ASP A 1 82 ? 5.436 -2.024 -3.003 1.00 82.50 82 ASP A N 1
ATOM 657 C CA . ASP A 1 82 ? 6.797 -2.494 -3.286 1.00 82.50 82 ASP A CA 1
ATOM 658 C C . ASP A 1 82 ? 7.159 -2.574 -4.783 1.00 82.50 82 ASP A C 1
ATOM 660 O O . ASP A 1 82 ? 8.318 -2.812 -5.126 1.00 82.50 82 ASP A O 1
ATOM 664 N N . ILE A 1 83 ? 6.212 -2.363 -5.709 1.00 76.38 83 ILE A N 1
ATOM 665 C CA . ILE A 1 83 ? 6.489 -2.472 -7.159 1.00 76.38 83 ILE A CA 1
ATOM 666 C C . ILE A 1 83 ? 7.445 -1.374 -7.632 1.00 76.38 83 ILE A C 1
ATOM 668 O O . ILE A 1 83 ? 8.299 -1.599 -8.487 1.00 76.38 83 ILE A O 1
ATOM 672 N N . ASP A 1 84 ? 7.337 -0.194 -7.037 1.00 70.81 84 ASP A N 1
ATOM 673 C CA . ASP A 1 84 ? 8.040 1.015 -7.449 1.00 70.81 84 ASP A CA 1
ATOM 674 C C . ASP A 1 84 ? 9.244 1.336 -6.539 1.00 70.81 84 ASP A C 1
ATOM 676 O O . ASP A 1 84 ? 9.713 2.483 -6.507 1.00 70.81 84 ASP A O 1
ATOM 680 N N . ASP A 1 85 ? 9.766 0.353 -5.794 1.00 68.38 85 ASP A N 1
ATOM 681 C CA . ASP A 1 85 ? 10.903 0.584 -4.904 1.00 68.38 85 ASP A CA 1
ATOM 682 C C . ASP A 1 85 ? 12.148 1.015 -5.700 1.00 68.38 85 ASP A C 1
ATOM 684 O O . ASP A 1 85 ? 12.568 0.413 -6.695 1.00 68.38 85 ASP A O 1
ATOM 688 N N . ARG A 1 86 ? 12.774 2.096 -5.227 1.00 61.72 86 ARG A N 1
ATOM 689 C CA . ARG A 1 86 ? 13.966 2.716 -5.821 1.00 61.72 86 ARG A CA 1
ATOM 690 C C . ARG A 1 86 ? 15.132 1.741 -5.940 1.00 61.72 86 ARG A C 1
ATOM 692 O O . ARG A 1 86 ? 16.004 1.972 -6.772 1.00 61.72 86 ARG A O 1
ATOM 699 N N . LYS A 1 87 ? 15.145 0.674 -5.136 1.00 58.34 87 LYS A N 1
ATOM 700 C CA . LYS A 1 87 ? 16.132 -0.409 -5.200 1.00 58.34 87 LYS A CA 1
ATOM 701 C C . LYS A 1 87 ? 16.113 -1.159 -6.539 1.00 58.34 87 LYS A C 1
ATOM 703 O O . LYS A 1 87 ? 17.163 -1.627 -6.972 1.00 58.34 87 LYS A O 1
ATOM 708 N N . TYR A 1 88 ? 14.956 -1.229 -7.202 1.00 59.88 88 TYR A N 1
ATOM 709 C CA . TYR A 1 88 ? 14.752 -2.003 -8.433 1.00 59.88 88 TYR A CA 1
ATOM 710 C C . TYR A 1 88 ? 14.451 -1.138 -9.665 1.00 59.88 88 TYR A C 1
ATOM 712 O O . TYR A 1 88 ? 14.436 -1.652 -10.786 1.00 59.88 88 TYR A O 1
ATOM 720 N N . ARG A 1 89 ? 14.268 0.182 -9.497 1.00 61.44 89 ARG A N 1
ATOM 721 C CA . ARG A 1 89 ? 14.141 1.107 -10.632 1.00 61.44 89 ARG A CA 1
ATOM 722 C C . ARG A 1 89 ? 15.471 1.205 -11.383 1.00 61.44 89 ARG A C 1
ATOM 724 O O . ARG A 1 89 ? 16.486 1.628 -10.833 1.00 61.44 89 ARG A O 1
ATOM 731 N N . SER A 1 90 ? 15.458 0.847 -12.666 1.00 52.38 90 SER A N 1
ATOM 732 C CA . SER A 1 90 ? 16.594 1.094 -13.560 1.00 52.38 90 SER A CA 1
ATOM 733 C C . SER A 1 90 ? 16.841 2.603 -13.737 1.00 52.38 90 SER A C 1
ATOM 735 O O . SER A 1 90 ? 15.916 3.407 -13.624 1.00 52.38 90 SER A O 1
ATOM 737 N N . ALA A 1 91 ? 18.083 3.002 -14.040 1.00 51.12 91 ALA A N 1
ATOM 738 C CA . ALA A 1 91 ? 18.473 4.410 -14.215 1.00 51.12 91 ALA A CA 1
ATOM 739 C C . ALA A 1 91 ? 17.718 5.141 -15.353 1.00 51.12 91 ALA A C 1
ATOM 741 O O . ALA A 1 91 ? 17.684 6.371 -15.377 1.00 51.12 91 ALA A O 1
ATOM 742 N N . GLN A 1 92 ? 17.070 4.403 -16.261 1.00 48.94 92 GLN A N 1
ATOM 743 C CA . GLN A 1 92 ? 16.064 4.915 -17.194 1.00 48.94 92 GLN A CA 1
ATOM 744 C C . GLN A 1 92 ? 14.686 4.918 -16.508 1.00 48.94 92 GLN A C 1
ATOM 746 O O . GLN A 1 92 ? 13.817 4.100 -16.804 1.00 48.94 92 GLN A O 1
ATOM 751 N N . ALA A 1 93 ? 14.477 5.819 -15.549 1.00 54.66 93 ALA A N 1
ATOM 752 C CA . ALA A 1 93 ? 13.156 5.972 -14.947 1.00 54.66 93 ALA A CA 1
ATOM 753 C C . ALA A 1 93 ? 12.163 6.473 -16.012 1.00 54.66 93 ALA A C 1
ATOM 755 O O . ALA A 1 93 ? 12.386 7.512 -16.638 1.00 54.66 93 ALA A O 1
ATOM 756 N N . ALA A 1 94 ? 11.080 5.724 -16.231 1.00 57.69 94 ALA A N 1
ATOM 757 C CA . ALA A 1 94 ? 9.959 6.171 -17.048 1.00 57.69 94 ALA A CA 1
ATOM 758 C C . ALA A 1 94 ? 9.382 7.487 -16.490 1.00 57.69 94 ALA A C 1
ATOM 760 O O . ALA A 1 94 ? 9.417 7.734 -15.285 1.00 57.69 94 ALA A O 1
ATOM 761 N N . THR A 1 95 ? 8.843 8.337 -17.368 1.00 64.75 95 THR A N 1
ATOM 762 C CA . THR A 1 95 ? 8.220 9.621 -16.994 1.00 64.75 95 THR A CA 1
ATOM 763 C C . THR A 1 95 ? 6.989 9.456 -16.102 1.00 64.75 95 THR A C 1
ATOM 765 O O . THR A 1 95 ? 6.670 10.368 -15.344 1.00 64.75 95 THR A O 1
ATOM 768 N N . VAL A 1 96 ? 6.320 8.302 -16.178 1.00 69.75 96 VAL A N 1
ATOM 769 C CA . VAL A 1 96 ? 5.183 7.923 -15.333 1.00 69.75 96 VAL A CA 1
ATOM 770 C C . VAL A 1 96 ? 5.579 6.689 -14.517 1.00 69.75 96 VAL A C 1
ATOM 772 O O . VAL A 1 96 ? 6.100 5.739 -15.109 1.00 69.75 96 VAL A O 1
ATOM 775 N N . PRO A 1 97 ? 5.352 6.680 -13.190 1.00 79.75 97 PRO A N 1
ATOM 776 C CA . PRO A 1 97 ? 5.587 5.504 -12.356 1.00 79.75 97 PRO A CA 1
ATOM 777 C C . PRO A 1 97 ? 4.806 4.270 -12.826 1.00 79.75 97 PRO A C 1
ATOM 779 O O . PRO A 1 97 ? 3.716 4.387 -13.398 1.00 79.75 97 PRO A O 1
ATOM 782 N N . GLU A 1 98 ? 5.355 3.080 -12.586 1.00 83.25 98 GLU A N 1
ATOM 783 C CA . GLU A 1 98 ? 4.811 1.835 -13.136 1.00 83.25 98 GLU A CA 1
ATOM 784 C C . GLU A 1 98 ? 3.429 1.516 -12.555 1.00 83.25 98 GLU A C 1
ATOM 786 O O . GLU A 1 98 ? 2.512 1.148 -13.298 1.00 83.25 98 GLU A O 1
ATOM 791 N N . ALA A 1 99 ? 3.242 1.740 -11.250 1.00 85.50 99 ALA A N 1
ATOM 792 C CA . ALA A 1 99 ? 1.960 1.516 -10.592 1.00 85.50 99 ALA A CA 1
ATOM 793 C C . ALA A 1 99 ? 0.866 2.457 -11.132 1.00 85.50 99 ALA A C 1
ATOM 795 O O . ALA A 1 99 ? -0.231 1.998 -11.460 1.00 85.50 99 ALA A O 1
ATOM 796 N N . GLN A 1 100 ? 1.160 3.748 -11.316 1.00 86.69 100 GLN A N 1
ATOM 797 C CA . GLN A 1 100 ? 0.216 4.696 -11.917 1.00 86.69 100 GLN A CA 1
ATOM 798 C C . GLN A 1 100 ? -0.180 4.288 -13.345 1.00 86.69 100 GLN A C 1
ATOM 800 O O . GLN A 1 100 ? -1.370 4.258 -13.673 1.00 86.69 100 GLN A O 1
ATOM 805 N N . ALA A 1 101 ? 0.799 3.942 -14.187 1.00 86.94 101 ALA A N 1
ATOM 806 C CA . ALA A 1 101 ? 0.548 3.540 -15.569 1.00 86.94 101 ALA A CA 1
ATOM 807 C C . ALA A 1 101 ? -0.306 2.263 -15.651 1.00 86.94 101 ALA A C 1
ATOM 809 O O . ALA A 1 101 ? -1.223 2.179 -16.475 1.00 86.94 101 ALA A O 1
ATOM 810 N N . LEU A 1 102 ? -0.047 1.288 -14.773 1.00 88.94 102 LEU A N 1
ATOM 811 C CA . LEU A 1 102 ? -0.848 0.072 -14.660 1.00 88.94 102 LEU A CA 1
ATOM 812 C C . LEU A 1 102 ? -2.302 0.393 -14.300 1.00 88.94 102 LEU A C 1
ATOM 814 O O . LEU A 1 102 ? -3.214 -0.084 -14.972 1.00 88.94 102 LEU A O 1
ATOM 818 N N . LEU A 1 103 ? -2.529 1.213 -13.272 1.00 89.81 103 LEU A N 1
ATOM 819 C CA . LEU A 1 103 ? -3.879 1.549 -12.812 1.00 89.81 103 LEU A CA 1
ATOM 820 C C . LEU A 1 103 ? -4.690 2.285 -13.884 1.00 89.81 103 LEU A C 1
ATOM 822 O O . LEU A 1 103 ? -5.849 1.941 -14.114 1.00 89.81 103 LEU A O 1
ATOM 826 N N . MET A 1 104 ? -4.071 3.235 -14.590 1.00 90.75 104 MET A N 1
ATOM 827 C CA . MET A 1 104 ? -4.713 3.934 -15.710 1.00 90.75 104 MET A CA 1
ATOM 828 C C . MET A 1 104 ? -5.055 2.975 -16.856 1.00 90.75 104 MET A C 1
ATOM 830 O O . MET A 1 104 ? -6.149 3.037 -17.416 1.00 90.75 104 MET A O 1
ATOM 834 N N . LYS A 1 105 ? -4.157 2.035 -17.179 1.00 90.62 105 LYS A N 1
ATOM 835 C CA . LYS A 1 105 ? -4.397 1.010 -18.208 1.00 90.62 105 LYS A CA 1
ATOM 836 C C . LYS A 1 105 ? -5.561 0.082 -17.852 1.00 90.62 105 LYS A C 1
ATOM 838 O O . LYS A 1 105 ? -6.257 -0.387 -18.748 1.00 90.62 105 LYS A O 1
ATOM 843 N N . LEU A 1 106 ? -5.771 -0.179 -16.564 1.00 89.81 106 LEU A N 1
ATOM 844 C CA . LEU A 1 106 ? -6.882 -0.988 -16.062 1.00 89.81 106 LEU A CA 1
ATOM 845 C C . LEU A 1 106 ? -8.197 -0.197 -15.920 1.00 89.81 106 LEU A C 1
ATOM 847 O O . LEU A 1 106 ? -9.187 -0.750 -15.449 1.00 89.81 106 LEU A O 1
ATOM 851 N N . GLY A 1 107 ? -8.227 1.068 -16.355 1.00 88.19 107 GLY A N 1
ATOM 852 C CA . GLY A 1 107 ? -9.437 1.889 -16.419 1.00 88.19 107 GLY A CA 1
ATOM 853 C C . GLY A 1 107 ? -9.711 2.733 -15.175 1.00 88.19 107 GLY A C 1
ATOM 854 O O . GLY A 1 107 ? -10.802 3.287 -15.058 1.00 88.19 107 GLY A O 1
ATOM 855 N N . LEU A 1 108 ? -8.753 2.850 -14.248 1.00 90.62 108 LEU A N 1
ATOM 856 C CA . LEU A 1 108 ? -8.879 3.767 -13.117 1.00 90.62 108 LEU A CA 1
ATOM 857 C C . LEU A 1 108 ? -8.654 5.215 -13.580 1.00 90.62 108 LEU A C 1
ATOM 859 O O . LEU A 1 108 ? -7.761 5.489 -14.382 1.00 90.62 108 LEU A O 1
ATOM 863 N N . GLU A 1 109 ? -9.446 6.150 -13.054 1.00 92.00 109 GLU A N 1
ATOM 864 C CA . GLU A 1 109 ? -9.286 7.578 -13.339 1.00 92.00 109 GLU A CA 1
ATOM 865 C C . GLU A 1 109 ? -7.883 8.067 -12.940 1.00 92.00 109 GLU A C 1
ATOM 867 O O . GLU A 1 109 ? -7.350 7.672 -11.900 1.00 92.00 109 GLU A O 1
ATOM 872 N N . GLU A 1 110 ? -7.306 8.973 -13.731 1.00 89.12 110 GLU A N 1
ATOM 873 C CA . GLU A 1 110 ? -5.968 9.524 -13.501 1.00 89.12 110 GLU A CA 1
ATOM 874 C C . GLU A 1 110 ? -5.806 10.125 -12.097 1.00 89.12 110 GLU A C 1
ATOM 876 O O . GLU A 1 110 ? -4.795 9.877 -11.443 1.00 89.12 110 GLU A O 1
ATOM 881 N N . SER A 1 111 ? -6.813 10.845 -11.587 1.00 89.62 111 SER A N 1
ATOM 882 C CA . SER A 1 111 ? -6.763 11.437 -10.242 1.00 89.62 111 SER A CA 1
ATOM 883 C C . SER A 1 111 ? -6.676 10.373 -9.136 1.00 89.62 111 SER A C 1
ATOM 885 O O . SER A 1 111 ? -5.919 10.520 -8.173 1.00 89.62 111 SER A O 1
ATOM 887 N N . SER A 1 112 ? -7.399 9.262 -9.300 1.00 89.12 112 SER A N 1
ATOM 888 C CA . SER A 1 112 ? -7.397 8.128 -8.373 1.00 89.12 112 SER A CA 1
ATOM 889 C C . SER A 1 112 ? -6.102 7.321 -8.475 1.00 89.12 112 SER A C 1
ATOM 891 O O . SER A 1 112 ? -5.530 6.950 -7.449 1.00 89.12 112 SER A O 1
ATOM 893 N N . ALA A 1 113 ? -5.592 7.104 -9.689 1.00 89.38 113 ALA A N 1
ATOM 894 C CA . ALA A 1 113 ? -4.304 6.453 -9.918 1.00 89.38 113 ALA A CA 1
ATOM 895 C C . ALA A 1 113 ? -3.145 7.276 -9.330 1.00 89.38 113 ALA A C 1
ATOM 897 O O . ALA A 1 113 ? -2.298 6.727 -8.628 1.00 89.38 113 ALA A O 1
ATOM 898 N N . ALA A 1 114 ? -3.148 8.597 -9.528 1.00 88.81 114 ALA A N 1
ATOM 899 C CA . ALA A 1 114 ? -2.162 9.506 -8.946 1.00 88.81 114 ALA A CA 1
ATOM 900 C C . ALA A 1 114 ? -2.233 9.529 -7.410 1.00 88.81 114 ALA A C 1
ATOM 902 O O . ALA A 1 114 ? -1.200 9.576 -6.743 1.00 88.81 114 ALA A O 1
ATOM 903 N N . ARG A 1 115 ? -3.439 9.442 -6.830 1.00 89.94 115 ARG A N 1
ATOM 904 C CA . ARG A 1 115 ? -3.622 9.321 -5.374 1.00 89.94 115 ARG A CA 1
ATOM 905 C C . ARG A 1 115 ? -2.989 8.039 -4.830 1.00 89.94 115 ARG A C 1
ATOM 907 O O . ARG A 1 115 ? -2.297 8.095 -3.818 1.00 89.94 115 ARG A O 1
ATOM 914 N N . VAL A 1 116 ? -3.205 6.903 -5.496 1.00 90.38 116 VAL A N 1
ATOM 915 C CA . VAL A 1 116 ? -2.589 5.622 -5.108 1.00 90.38 116 VAL A CA 1
ATOM 916 C C . VAL A 1 116 ? -1.069 5.678 -5.274 1.00 90.38 116 VAL A C 1
ATOM 918 O O . VAL A 1 116 ? -0.353 5.256 -4.372 1.00 90.38 116 VAL A O 1
ATOM 921 N N . GLN A 1 117 ? -0.563 6.277 -6.354 1.00 89.00 117 GLN A N 1
ATOM 922 C CA . GLN A 1 117 ? 0.877 6.467 -6.543 1.00 89.00 117 GLN A CA 1
ATOM 923 C C . GLN A 1 117 ? 1.505 7.307 -5.428 1.00 89.00 117 GLN A C 1
ATOM 925 O O . GLN A 1 117 ? 2.545 6.943 -4.889 1.00 89.00 117 GLN A O 1
ATOM 930 N N . ALA A 1 118 ? 0.866 8.418 -5.053 1.00 87.56 118 ALA A N 1
ATOM 931 C CA . ALA A 1 118 ? 1.353 9.276 -3.978 1.00 87.56 118 ALA A CA 1
ATOM 932 C C . ALA A 1 118 ? 1.392 8.548 -2.626 1.00 87.56 118 ALA A C 1
ATOM 934 O O . ALA A 1 118 ? 2.279 8.816 -1.816 1.00 87.56 118 ALA A O 1
ATOM 935 N N . LEU A 1 119 ? 0.446 7.630 -2.394 1.00 89.12 119 LEU A N 1
ATOM 936 C CA . LEU A 1 119 ? 0.455 6.741 -1.237 1.00 89.12 119 LEU A CA 1
ATOM 937 C C . LEU A 1 119 ? 1.659 5.792 -1.304 1.00 89.12 119 LEU A C 1
ATOM 939 O O . LEU A 1 119 ? 2.445 5.770 -0.363 1.00 89.12 119 LEU A O 1
ATOM 943 N N . ILE A 1 120 ? 1.843 5.067 -2.412 1.00 87.50 120 ILE A N 1
ATOM 944 C CA . ILE A 1 120 ? 2.963 4.126 -2.620 1.00 87.50 120 ILE A CA 1
ATOM 945 C C . ILE A 1 120 ? 4.314 4.819 -2.392 1.00 87.50 120 ILE A C 1
ATOM 947 O O . ILE A 1 120 ? 5.134 4.358 -1.598 1.00 87.50 120 ILE A O 1
ATOM 951 N N . ASP A 1 121 ? 4.506 5.988 -3.005 1.00 83.69 121 ASP A N 1
ATOM 952 C CA . ASP A 1 121 ? 5.727 6.788 -2.884 1.00 83.69 121 ASP A CA 1
ATOM 953 C C . ASP A 1 121 ? 6.002 7.270 -1.451 1.00 83.69 121 ASP A C 1
ATOM 955 O O . ASP A 1 121 ? 7.123 7.681 -1.159 1.00 83.69 121 ASP A O 1
ATOM 959 N N . ALA A 1 122 ? 4.996 7.283 -0.573 1.00 82.88 122 ALA A N 1
ATOM 960 C CA . ALA A 1 122 ? 5.116 7.711 0.817 1.00 82.88 122 ALA A CA 1
ATOM 961 C C . ALA A 1 122 ? 5.204 6.542 1.814 1.00 82.88 122 ALA A C 1
ATOM 963 O O . ALA A 1 122 ? 5.616 6.767 2.954 1.00 82.88 122 ALA A O 1
ATOM 964 N N . VAL A 1 123 ? 4.865 5.313 1.407 1.00 81.38 123 VAL A N 1
ATOM 965 C CA . VAL A 1 123 ? 4.998 4.106 2.246 1.00 81.38 123 VAL A CA 1
ATOM 966 C C . VAL A 1 123 ? 6.465 3.714 2.425 1.00 81.38 123 VAL A C 1
ATOM 968 O O . VAL A 1 123 ? 6.859 3.344 3.526 1.00 81.38 123 VAL A O 1
ATOM 971 N N . SER A 1 124 ? 7.308 3.875 1.398 1.00 69.62 124 SER A N 1
ATOM 972 C CA . SER A 1 124 ? 8.727 3.502 1.487 1.00 69.62 124 SER A CA 1
ATOM 973 C C . SER A 1 124 ? 9.432 4.210 2.663 1.00 69.62 124 SER A C 1
ATOM 975 O O . SER A 1 124 ? 9.438 5.439 2.782 1.00 69.62 124 SER A O 1
ATOM 977 N N . TYR A 1 125 ? 10.112 3.450 3.525 1.00 60.41 125 TYR A N 1
ATOM 978 C CA . TYR A 1 125 ? 10.862 3.985 4.677 1.00 60.41 125 TYR A CA 1
ATOM 979 C C . TYR A 1 125 ? 11.862 5.092 4.287 1.00 60.41 125 TYR A C 1
ATOM 981 O O . TYR A 1 125 ? 12.099 6.068 5.010 1.00 60.41 125 TYR A O 1
ATOM 989 N N . SER A 1 126 ? 12.428 4.973 3.084 1.00 59.53 126 SER A N 1
ATOM 990 C CA . SER A 1 126 ? 13.381 5.939 2.539 1.00 59.53 126 SER A CA 1
ATOM 991 C C . SER A 1 126 ? 12.741 7.278 2.149 1.00 59.53 126 SER A C 1
ATOM 993 O O . SER A 1 126 ? 13.461 8.261 1.969 1.00 59.53 126 SER A O 1
ATOM 995 N N . SER A 1 127 ? 11.430 7.347 1.914 1.00 57.97 127 SER A N 1
ATOM 996 C CA . SER A 1 127 ? 10.698 8.611 1.700 1.00 57.97 127 SER A CA 1
ATOM 997 C C . SER A 1 127 ? 10.309 9.256 3.021 1.00 57.97 127 SER A C 1
ATOM 999 O O . SER A 1 127 ? 10.461 10.470 3.164 1.00 57.97 127 SER A O 1
ATOM 1001 N N . GLU A 1 128 ? 9.902 8.452 3.999 1.00 58.97 128 GLU A N 1
ATOM 1002 C CA . GLU A 1 128 ? 9.523 8.939 5.321 1.00 58.97 128 GLU A CA 1
ATOM 1003 C C . GLU A 1 128 ? 10.699 9.586 6.055 1.00 58.97 128 GLU A C 1
ATOM 1005 O O . GLU A 1 128 ? 10.612 10.737 6.486 1.00 58.97 128 GLU A O 1
ATOM 1010 N N . SER A 1 129 ? 11.839 8.894 6.101 1.00 60.47 129 SER A N 1
ATOM 1011 C CA . SER A 1 129 ? 13.038 9.386 6.789 1.00 60.47 129 SER A CA 1
ATOM 1012 C C . SER A 1 129 ? 13.628 10.650 6.149 1.00 60.47 129 SER A C 1
ATOM 1014 O O . SER A 1 129 ? 14.331 11.410 6.812 1.00 60.47 129 SER A O 1
ATOM 1016 N N . LYS A 1 130 ? 13.357 10.897 4.858 1.00 65.19 130 LYS A N 1
ATOM 1017 C CA . LYS A 1 130 ? 13.903 12.051 4.122 1.00 65.19 130 LYS A CA 1
ATOM 1018 C C . LYS A 1 130 ? 13.038 13.303 4.228 1.00 65.19 130 LYS A C 1
ATOM 1020 O O . LYS A 1 130 ? 13.578 14.402 4.124 1.00 65.19 130 LYS A O 1
ATOM 1025 N N . ASN A 1 131 ? 11.720 13.169 4.382 1.00 72.06 131 ASN A N 1
ATOM 1026 C CA . ASN A 1 131 ? 10.827 14.323 4.477 1.00 72.06 131 ASN A CA 1
ATOM 1027 C C . ASN A 1 131 ? 9.570 14.020 5.319 1.00 72.06 131 ASN A C 1
ATOM 1029 O O . ASN A 1 131 ? 8.482 13.818 4.770 1.00 72.06 131 ASN A O 1
ATOM 1033 N N . PRO A 1 132 ? 9.689 14.041 6.658 1.00 74.38 132 PRO A N 1
ATOM 1034 C CA . PRO A 1 132 ? 8.573 13.738 7.553 1.00 74.38 132 PRO A CA 1
ATOM 1035 C C . PRO A 1 132 ? 7.440 14.770 7.471 1.00 74.38 132 PRO A C 1
ATOM 1037 O O . PRO A 1 132 ? 6.292 14.456 7.778 1.00 74.38 132 PRO A O 1
ATOM 1040 N N . GLN A 1 133 ? 7.724 16.006 7.039 1.00 79.00 133 GLN A N 1
ATOM 1041 C CA . GLN A 1 133 ? 6.679 17.013 6.857 1.00 79.00 133 GLN A CA 1
ATOM 1042 C C . GLN A 1 133 ? 5.767 16.657 5.682 1.00 79.00 133 GLN A C 1
ATOM 1044 O O . GLN A 1 133 ? 4.552 16.652 5.841 1.00 79.00 133 GLN A O 1
ATOM 1049 N N . ARG A 1 134 ? 6.348 16.246 4.549 1.00 79.00 134 ARG A N 1
ATOM 1050 C CA . ARG A 1 134 ? 5.584 15.798 3.377 1.00 79.00 134 ARG A CA 1
ATOM 1051 C C . ARG A 1 134 ? 4.676 14.611 3.699 1.00 79.00 134 ARG A C 1
ATOM 1053 O O . ARG A 1 134 ? 3.545 14.581 3.229 1.00 79.00 134 ARG A O 1
ATOM 1060 N N . VAL A 1 135 ? 5.148 13.648 4.494 1.00 77.81 135 VAL A N 1
ATOM 1061 C CA . VAL A 1 135 ? 4.324 12.501 4.919 1.00 77.81 135 VAL A CA 1
ATOM 1062 C C . VAL A 1 135 ? 3.160 12.959 5.795 1.00 77.81 135 VAL A C 1
ATOM 1064 O O . VAL A 1 135 ? 2.033 12.529 5.573 1.00 77.81 135 VAL A O 1
ATOM 1067 N N . ARG A 1 136 ? 3.393 13.883 6.737 1.00 80.50 136 ARG A N 1
ATOM 1068 C CA . ARG A 1 136 ? 2.315 14.459 7.557 1.00 80.50 136 ARG A CA 1
ATOM 1069 C C . ARG A 1 136 ? 1.272 15.187 6.713 1.00 80.50 136 ARG A C 1
ATOM 1071 O O . ARG A 1 136 ? 0.083 14.967 6.914 1.00 80.50 136 ARG A O 1
ATOM 1078 N N . ASP A 1 137 ? 1.700 15.984 5.740 1.00 83.88 137 ASP A N 1
ATOM 1079 C CA . ASP A 1 137 ? 0.787 16.700 4.843 1.00 83.88 137 ASP A CA 1
ATOM 1080 C C . ASP A 1 137 ? -0.009 15.718 3.953 1.00 83.88 137 ASP A C 1
ATOM 1082 O O . ASP A 1 137 ? -1.211 15.891 3.721 1.00 83.88 137 ASP A O 1
ATOM 1086 N N . LEU A 1 138 ? 0.632 14.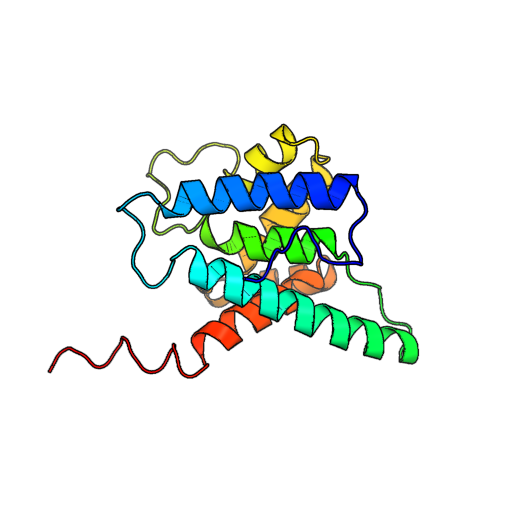630 3.505 1.00 83.50 138 LEU A N 1
ATOM 1087 C CA . LEU A 1 138 ? -0.034 13.548 2.777 1.00 83.50 138 LEU A CA 1
ATOM 1088 C C . LEU A 1 138 ? -1.038 12.795 3.648 1.00 83.50 138 LEU A C 1
ATOM 1090 O O . LEU A 1 138 ? -2.125 12.523 3.163 1.00 83.50 138 LEU A O 1
ATOM 1094 N N . LEU A 1 139 ? -0.762 12.538 4.927 1.00 83.44 139 LEU A N 1
ATOM 1095 C CA . LEU A 1 139 ? -1.720 11.897 5.840 1.00 83.44 139 LEU A CA 1
ATOM 1096 C C . LEU A 1 139 ? -3.004 12.720 6.032 1.00 83.44 139 LEU A C 1
ATOM 1098 O O . LEU A 1 139 ? -4.078 12.149 6.216 1.00 83.44 139 LEU A O 1
ATOM 1102 N N . VAL A 1 140 ? -2.932 14.054 5.938 1.00 82.81 140 VAL A N 1
ATOM 1103 C CA . VAL A 1 140 ? -4.130 14.917 5.985 1.00 82.81 140 VAL A CA 1
ATOM 1104 C C . VAL A 1 140 ? -5.000 14.743 4.734 1.00 82.81 140 VAL A C 1
ATOM 1106 O O . VAL A 1 140 ? -6.231 14.776 4.807 1.00 82.81 140 VAL A O 1
ATOM 1109 N N . THR A 1 141 ? -4.378 14.555 3.570 1.00 84.69 141 THR A N 1
ATOM 1110 C CA . THR A 1 141 ? -5.077 14.470 2.274 1.00 84.69 141 THR A CA 1
ATOM 1111 C C . THR A 1 141 ? -5.448 13.032 1.883 1.00 84.69 141 THR A C 1
ATOM 1113 O O . THR A 1 141 ? -6.481 12.804 1.236 1.00 84.69 141 THR A O 1
ATOM 1116 N N . ILE A 1 142 ? -4.640 12.066 2.315 1.00 87.88 142 ILE A N 1
ATOM 1117 C CA . ILE A 1 142 ? -4.687 10.622 2.071 1.00 87.88 142 ILE A CA 1
ATOM 1118 C C . ILE A 1 142 ? -4.531 9.891 3.414 1.00 87.88 142 ILE A C 1
ATOM 1120 O O . ILE A 1 142 ? -3.463 9.361 3.720 1.00 87.88 142 ILE A O 1
ATOM 1124 N N . PRO A 1 143 ? -5.590 9.847 4.242 1.00 87.19 143 PRO A N 1
ATOM 1125 C CA . PRO A 1 143 ? -5.534 9.162 5.533 1.00 87.19 143 PRO A CA 1
ATOM 1126 C C . PRO A 1 143 ? -5.319 7.645 5.384 1.00 87.19 143 PRO A C 1
ATOM 1128 O O . PRO A 1 143 ? -4.832 7.000 6.308 1.00 87.19 143 PRO A O 1
ATOM 1131 N N . GLU A 1 144 ? -5.614 7.079 4.207 1.00 90.94 144 GLU A N 1
ATOM 1132 C CA . GLU A 1 144 ? -5.338 5.679 3.863 1.00 90.94 144 GLU A CA 1
ATOM 1133 C C . GLU A 1 144 ? -3.844 5.320 3.930 1.00 90.94 144 GLU A C 1
ATOM 1135 O O . GLU A 1 144 ? -3.507 4.159 4.152 1.00 90.94 144 GLU A O 1
ATOM 1140 N N . LEU A 1 145 ? -2.949 6.304 3.778 1.00 89.06 145 LEU A N 1
ATOM 1141 C CA . LEU A 1 145 ? -1.503 6.101 3.876 1.00 89.06 145 LEU A CA 1
ATOM 1142 C C . LEU A 1 145 ? -1.095 5.533 5.240 1.00 89.06 145 LEU A C 1
ATOM 1144 O O . LEU A 1 145 ? -0.265 4.631 5.288 1.00 89.06 145 LEU A O 1
ATOM 1148 N N . GLY A 1 146 ? -1.704 6.013 6.329 1.00 87.44 146 GLY A N 1
ATOM 1149 C CA . GLY A 1 146 ? -1.372 5.550 7.679 1.00 87.44 146 GLY A CA 1
ATOM 1150 C C . GLY A 1 146 ? -1.684 4.066 7.870 1.00 87.44 146 GLY A C 1
ATOM 1151 O O . GLY A 1 146 ? -0.873 3.332 8.416 1.00 87.44 146 GLY A O 1
ATOM 1152 N N . ILE A 1 147 ? -2.809 3.603 7.313 1.00 90.69 147 ILE A N 1
ATOM 1153 C CA . ILE A 1 147 ? -3.220 2.193 7.368 1.00 90.69 147 ILE A CA 1
ATOM 1154 C C . ILE A 1 147 ? -2.181 1.295 6.689 1.00 90.69 147 ILE A C 1
ATOM 1156 O O . ILE A 1 147 ? -1.810 0.254 7.229 1.00 90.69 147 ILE A O 1
ATOM 1160 N N . VAL A 1 148 ? -1.714 1.688 5.500 1.00 90.69 148 VAL A N 1
ATOM 1161 C CA . VAL A 1 148 ? -0.744 0.893 4.734 1.00 90.69 148 VAL A CA 1
ATOM 1162 C C . VAL A 1 148 ? 0.642 0.936 5.388 1.00 90.69 148 VAL A C 1
ATOM 1164 O O . VAL A 1 148 ? 1.287 -0.104 5.476 1.00 90.69 148 VAL A O 1
ATOM 1167 N N . GLN A 1 149 ? 1.070 2.090 5.912 1.00 88.88 149 GLN A N 1
ATOM 1168 C CA . GLN A 1 149 ? 2.327 2.210 6.665 1.00 88.88 149 GLN A CA 1
ATOM 1169 C C . GLN A 1 149 ? 2.328 1.346 7.931 1.00 88.88 149 GLN A C 1
ATOM 1171 O O . GLN A 1 149 ? 3.315 0.667 8.215 1.00 88.88 149 GLN A O 1
ATOM 1176 N N . ASP A 1 150 ? 1.229 1.344 8.686 1.00 87.94 150 ASP A N 1
ATOM 1177 C CA . ASP A 1 150 ? 1.111 0.528 9.893 1.00 87.94 150 ASP A CA 1
ATOM 1178 C C . ASP A 1 150 ? 1.098 -0.965 9.553 1.00 87.94 150 ASP A C 1
ATOM 1180 O O . ASP A 1 150 ? 1.765 -1.751 10.224 1.00 87.94 150 ASP A O 1
ATOM 1184 N N . ALA A 1 151 ? 0.402 -1.363 8.485 1.00 90.44 151 ALA A N 1
ATOM 1185 C CA . ALA A 1 151 ? 0.382 -2.747 8.021 1.00 90.44 151 ALA A CA 1
ATOM 1186 C C . ALA A 1 151 ? 1.775 -3.257 7.614 1.00 90.44 151 ALA A C 1
ATOM 1188 O O . ALA A 1 151 ? 2.159 -4.353 8.026 1.00 90.44 151 ALA A O 1
ATOM 1189 N N . ASP A 1 152 ? 2.524 -2.463 6.846 1.00 87.25 152 ASP A N 1
ATOM 1190 C CA . ASP A 1 152 ? 3.883 -2.792 6.402 1.00 87.25 152 ASP A CA 1
ATOM 1191 C C . ASP A 1 152 ? 4.846 -2.943 7.593 1.00 87.25 152 ASP A C 1
ATOM 1193 O O . ASP A 1 152 ? 5.498 -3.973 7.785 1.00 87.25 152 ASP A O 1
ATOM 1197 N N . ARG A 1 153 ? 4.830 -1.969 8.510 1.00 85.38 153 ARG A N 1
ATOM 1198 C CA . ARG A 1 153 ? 5.636 -2.017 9.741 1.00 85.38 153 ARG A CA 1
ATOM 1199 C C . ARG A 1 153 ? 5.287 -3.196 10.636 1.00 85.38 153 ARG A C 1
ATOM 1201 O O . ARG A 1 153 ? 6.182 -3.782 11.241 1.00 85.38 153 ARG A O 1
ATOM 1208 N N . LEU A 1 154 ? 4.006 -3.536 10.765 1.00 85.38 154 LEU A N 1
ATOM 1209 C CA . LEU A 1 154 ? 3.581 -4.676 11.576 1.00 85.38 154 LEU A CA 1
ATOM 1210 C C . LEU A 1 154 ? 4.076 -6.003 10.993 1.00 85.38 154 LEU A C 1
ATOM 1212 O O . LEU A 1 154 ? 4.478 -6.871 11.771 1.00 85.38 154 LEU A O 1
ATOM 1216 N N . ASP A 1 155 ? 4.106 -6.155 9.665 1.00 83.38 155 ASP A N 1
ATOM 1217 C CA . ASP A 1 155 ? 4.712 -7.332 9.026 1.00 83.38 155 ASP A CA 1
ATOM 1218 C C . ASP A 1 155 ? 6.228 -7.385 9.279 1.00 83.38 155 ASP A C 1
ATOM 1220 O O . ASP A 1 155 ? 6.771 -8.455 9.561 1.00 83.38 155 ASP A O 1
ATOM 1224 N N . ALA A 1 156 ? 6.890 -6.222 9.288 1.00 75.56 156 ALA A N 1
ATOM 1225 C CA . ALA A 1 156 ? 8.320 -6.090 9.567 1.00 75.56 156 ALA A CA 1
ATOM 1226 C C . ALA A 1 156 ? 8.709 -6.245 11.055 1.00 75.56 156 ALA A C 1
ATOM 1228 O O . ALA A 1 156 ? 9.868 -6.534 11.343 1.00 75.56 156 ALA A O 1
ATOM 1229 N N . ILE A 1 157 ? 7.791 -6.048 12.013 1.00 70.19 157 ILE A N 1
ATOM 1230 C CA . ILE A 1 157 ? 8.053 -6.167 13.468 1.00 70.19 157 ILE A CA 1
ATOM 1231 C C . ILE A 1 157 ? 7.566 -7.510 14.039 1.00 70.19 157 ILE A C 1
ATOM 1233 O O . ILE A 1 157 ? 8.109 -7.990 15.038 1.00 70.19 157 ILE A O 1
ATOM 1237 N N . GLY A 1 158 ? 6.556 -8.140 13.428 1.00 53.59 158 GLY A N 1
ATOM 1238 C CA . GLY A 1 158 ? 6.103 -9.485 13.796 1.00 53.59 158 GLY A CA 1
ATOM 1239 C C . GLY A 1 158 ? 7.232 -10.517 13.685 1.00 53.59 158 GLY A C 1
ATOM 1240 O O . GLY A 1 158 ? 8.264 -10.240 13.092 1.00 53.59 158 GLY A O 1
ATOM 1241 N N . ALA A 1 159 ? 7.055 -11.726 14.233 1.00 45.50 159 ALA A N 1
ATOM 1242 C CA . ALA A 1 159 ? 8.077 -12.787 14.350 1.00 45.50 159 ALA A CA 1
ATOM 1243 C C . ALA A 1 159 ? 8.907 -13.127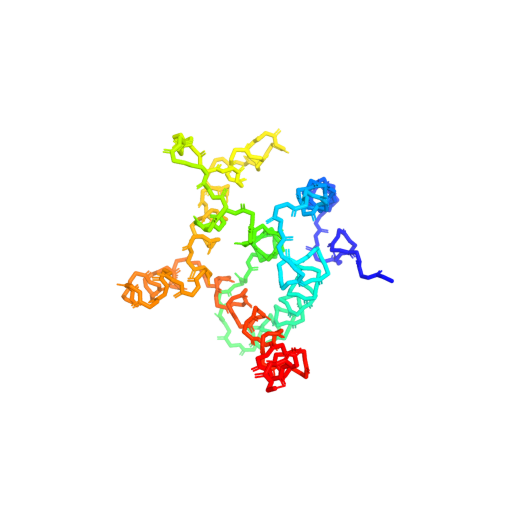 13.078 1.00 45.50 159 ALA A C 1
ATOM 1245 O O . ALA A 1 159 ? 9.899 -13.841 13.182 1.00 45.50 159 ALA A O 1
ATOM 1246 N N . VAL A 1 160 ? 8.535 -12.607 11.905 1.00 47.47 160 VAL A N 1
ATOM 1247 C CA . VAL A 1 160 ? 9.275 -12.668 10.634 1.00 47.47 160 VAL A CA 1
ATOM 1248 C C . VAL A 1 160 ? 10.424 -11.638 10.563 1.00 47.47 160 VAL A C 1
ATOM 1250 O O . VAL A 1 160 ? 11.467 -11.932 9.988 1.00 47.47 160 VAL A O 1
ATOM 1253 N N . GLY A 1 161 ? 10.308 -10.471 11.204 1.00 40.47 161 GLY A N 1
ATOM 1254 C CA . GLY A 1 161 ? 11.354 -9.436 11.245 1.00 40.47 161 GLY A CA 1
ATOM 1255 C C . GLY A 1 161 ? 12.557 -9.754 12.137 1.00 40.47 161 GLY A C 1
ATOM 1256 O O . GLY A 1 161 ? 13.624 -9.154 12.002 1.00 40.47 161 GLY A O 1
ATOM 1257 N N . ILE A 1 162 ? 12.408 -10.720 13.047 1.00 38.47 162 ILE A N 1
ATOM 1258 C CA . ILE A 1 162 ? 13.477 -11.152 13.959 1.00 38.47 162 ILE A CA 1
ATOM 1259 C C . ILE A 1 162 ? 14.433 -12.161 13.289 1.00 38.47 162 ILE A C 1
ATOM 1261 O O . ILE A 1 162 ? 15.546 -12.339 13.784 1.00 38.47 162 ILE A O 1
ATOM 1265 N N . ASP A 1 163 ? 14.085 -12.750 12.137 1.00 45.50 163 ASP A N 1
ATOM 1266 C CA . ASP A 1 163 ? 14.830 -13.890 11.573 1.00 45.50 163 ASP A CA 1
ATOM 1267 C C . ASP A 1 163 ? 15.404 -13.682 10.160 1.00 45.50 163 ASP A C 1
ATOM 1269 O O . ASP A 1 163 ? 15.271 -14.537 9.295 1.00 45.50 163 ASP A O 1
ATOM 1273 N N . TRP A 1 164 ? 16.088 -12.556 9.913 1.00 40.41 164 TRP A N 1
ATOM 1274 C CA . TRP A 1 164 ? 17.008 -12.449 8.758 1.00 40.41 164 TRP A CA 1
ATOM 1275 C C . TRP A 1 164 ? 18.300 -11.659 9.012 1.00 40.41 164 TRP A C 1
ATOM 1277 O O . TRP A 1 164 ? 19.242 -11.741 8.225 1.00 40.41 164 TRP A O 1
ATOM 1287 N N . SER A 1 165 ? 18.416 -10.944 10.136 1.00 35.81 165 SER A N 1
ATOM 1288 C CA . SER A 1 165 ? 19.636 -10.196 10.485 1.00 35.81 165 SER A CA 1
ATOM 1289 C C . SER A 1 165 ? 20.641 -10.986 11.340 1.00 35.81 165 SER A C 1
ATOM 1291 O O . SER A 1 165 ? 21.700 -10.456 11.674 1.00 35.81 165 SER A O 1
ATOM 1293 N N . ARG A 1 166 ? 20.359 -12.256 11.684 1.00 39.09 166 ARG A N 1
ATOM 1294 C CA . ARG A 1 166 ? 21.196 -13.068 12.596 1.00 39.09 166 ARG A CA 1
ATOM 1295 C C . ARG A 1 166 ? 21.728 -14.403 12.055 1.00 39.09 166 ARG A C 1
ATOM 1297 O O . ARG A 1 166 ? 22.257 -15.185 12.835 1.00 39.09 166 ARG A O 1
ATOM 1304 N N . ALA A 1 167 ? 21.717 -14.634 10.741 1.00 36.72 167 ALA A N 1
ATOM 1305 C CA . ALA A 1 167 ? 22.327 -15.829 10.133 1.00 36.72 167 ALA A CA 1
ATOM 1306 C C . ALA A 1 167 ? 23.687 -15.569 9.443 1.00 36.72 167 ALA A C 1
ATOM 1308 O O . ALA A 1 167 ? 24.009 -16.192 8.432 1.00 36.72 167 ALA A O 1
ATOM 1309 N N . ARG A 1 168 ? 24.502 -14.646 9.975 1.00 42.00 168 ARG A N 1
ATOM 1310 C CA . ARG A 1 168 ? 25.947 -14.570 9.688 1.00 42.00 168 ARG A CA 1
ATOM 1311 C C . ARG A 1 168 ? 26.720 -14.257 10.970 1.00 42.00 168 ARG A C 1
ATOM 1313 O O . ARG A 1 168 ? 27.021 -13.098 11.254 1.00 42.00 168 ARG A O 1
ATOM 1320 N N . GLN A 1 169 ? 27.005 -15.305 11.735 1.00 36.59 169 GLN A N 1
ATOM 1321 C CA . GLN A 1 169 ? 28.218 -15.422 12.545 1.00 36.59 169 GLN A CA 1
ATOM 1322 C C . GLN A 1 169 ? 29.002 -16.617 12.020 1.00 36.59 169 GLN A C 1
ATOM 1324 O O . GLN A 1 169 ? 28.338 -17.614 11.655 1.00 36.59 169 GLN A O 1
#

InterPro domains:
  IPR003607 HD/PDEase domain [SM00471] (35-166)
  IPR003607 HD/PDEase domain [cd00077] (38-159)
  IPR006674 HD domain [PF01966] (40-156)

Foldseek 3Di:
DDQLLPPPPDDVLLSVLLNVLLVVLQVLQVPPVDDPCPHSVLLVQLLVQLVVLLVVVQVVCVVVVDDRADSSLLNLLSSCLPSQDPSPDDPPHDPDGPQLVSCVVSPHDSVSSVLSVLLSCLLDPVNCVVCVPSNVVNCVVHVSSVSSNVSSVCSCPPPVVVPDPPPDD

pLDDT: mean 78.3, std 15.23, range [35.81, 93.12]

Organism: NCBI:txid1690604

Secondary structure (DSSP, 8-state):
---GGG-TTS-HHHHHHHHHHHHHHHHHTTSTTS-GGG-HHHHHHHHHHHHHHHHHHHHHHHHHTPPPP-HHHHHHHHHHTTTT-TTT--SS--SS-HHHHHHHHTT--HHHHHHHHHHHHHHSHHHHTT-HHHHHHHHHH-THHHHHHHHHHHHHHSTTTTSSSSS--